Protein AF-A0A445DH99-F1 (afdb_monomer)

Structure (mmCIF, N/CA/C/O backbone):
data_AF-A0A445DH99-F1
#
_entry.id   AF-A0A445DH99-F1
#
loop_
_atom_site.group_PDB
_atom_site.id
_atom_site.type_symbol
_atom_site.label_atom_id
_atom_site.label_alt_id
_atom_site.label_comp_id
_atom_site.label_asym_id
_atom_site.label_entity_id
_atom_site.label_seq_id
_atom_site.pdbx_PDB_ins_code
_atom_site.Cartn_x
_atom_site.Cartn_y
_atom_site.Cartn_z
_atom_site.occupancy
_atom_site.B_iso_or_equiv
_atom_site.auth_seq_id
_atom_site.auth_comp_id
_atom_site.auth_asym_id
_atom_site.auth_atom_id
_atom_site.pdbx_PDB_model_num
ATOM 1 N N . MET A 1 1 ? 11.915 18.875 13.230 1.00 35.31 1 MET A N 1
ATOM 2 C CA . MET A 1 1 ? 10.444 18.832 13.067 1.00 35.31 1 MET A CA 1
ATOM 3 C C . MET A 1 1 ? 10.135 17.884 11.904 1.00 35.31 1 MET A C 1
ATOM 5 O O . MET A 1 1 ? 9.647 18.321 10.879 1.00 35.31 1 MET A O 1
ATOM 9 N N . GLU A 1 2 ? 10.480 16.596 12.048 1.00 39.44 2 GLU A N 1
ATOM 10 C CA . GLU A 1 2 ? 10.614 15.639 10.919 1.00 39.44 2 GLU A CA 1
ATOM 11 C C . GLU A 1 2 ? 10.037 14.238 11.213 1.00 39.44 2 GLU A C 1
ATOM 13 O O . GLU A 1 2 ? 10.082 13.343 10.380 1.00 39.44 2 GLU A O 1
ATOM 18 N N . ALA A 1 3 ? 9.422 14.030 12.380 1.00 41.88 3 ALA A N 1
ATOM 19 C CA . ALA A 1 3 ? 8.948 12.708 12.803 1.00 41.88 3 ALA A CA 1
ATOM 20 C C . ALA A 1 3 ? 7.568 12.300 12.235 1.00 41.88 3 ALA A C 1
ATOM 22 O O . ALA A 1 3 ? 7.044 11.257 12.611 1.00 41.88 3 ALA A O 1
ATOM 23 N N . LYS A 1 4 ? 6.941 13.112 11.366 1.00 51.03 4 LYS A N 1
ATOM 24 C CA . LYS A 1 4 ? 5.568 12.859 10.871 1.00 51.03 4 LYS A CA 1
ATOM 25 C C . LYS A 1 4 ? 5.493 12.054 9.567 1.00 51.03 4 LYS A C 1
ATOM 27 O O . LYS A 1 4 ? 4.444 11.478 9.295 1.00 51.03 4 LYS A O 1
ATOM 32 N N . MET A 1 5 ? 6.566 12.018 8.770 1.00 56.47 5 MET A N 1
ATOM 33 C CA . MET A 1 5 ? 6.574 11.322 7.470 1.00 56.47 5 MET A CA 1
ATOM 34 C C . MET A 1 5 ? 7.212 9.929 7.531 1.00 56.47 5 MET A C 1
ATOM 36 O O . MET A 1 5 ? 6.822 9.042 6.787 1.00 56.47 5 MET A O 1
ATOM 40 N N . TYR A 1 6 ? 8.138 9.694 8.458 1.00 67.50 6 TYR A N 1
ATOM 41 C CA . TYR A 1 6 ? 8.784 8.389 8.621 1.00 67.50 6 TYR A CA 1
ATOM 42 C C . TYR A 1 6 ? 7.822 7.216 8.945 1.00 67.50 6 TYR A C 1
ATOM 44 O O . TYR A 1 6 ? 8.012 6.127 8.402 1.00 67.50 6 TYR A O 1
ATOM 52 N N . PRO A 1 7 ? 6.761 7.395 9.764 1.00 79.75 7 PRO A N 1
ATOM 53 C CA . PRO A 1 7 ? 5.915 6.269 10.175 1.00 79.75 7 PRO A CA 1
ATOM 54 C C . PRO A 1 7 ? 5.065 5.664 9.041 1.00 79.75 7 PRO A C 1
ATOM 56 O O . PRO A 1 7 ? 4.858 4.449 9.020 1.00 79.75 7 PRO A O 1
ATOM 59 N N . ILE A 1 8 ? 4.641 6.469 8.058 1.00 89.44 8 ILE A N 1
ATOM 60 C CA . ILE A 1 8 ? 3.848 5.984 6.917 1.00 89.44 8 ILE A CA 1
ATOM 61 C C . ILE A 1 8 ? 4.698 5.148 5.957 1.00 89.44 8 ILE A C 1
ATOM 63 O O . ILE A 1 8 ? 4.219 4.121 5.480 1.00 89.44 8 ILE A O 1
ATOM 67 N N . LEU A 1 9 ? 5.951 5.550 5.708 1.00 91.56 9 LEU A N 1
ATOM 68 C CA . LEU A 1 9 ? 6.851 4.822 4.808 1.00 91.56 9 LEU A CA 1
ATOM 69 C C . LEU A 1 9 ? 7.141 3.426 5.363 1.00 91.56 9 LEU A C 1
ATOM 71 O O . L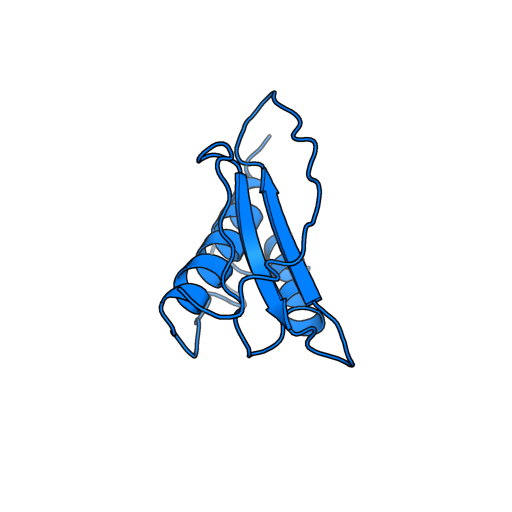EU A 1 9 ? 6.923 2.440 4.669 1.00 91.56 9 LEU A O 1
ATOM 75 N N . LEU A 1 10 ? 7.509 3.337 6.647 1.00 90.50 10 LEU A N 1
ATOM 76 C CA . LEU A 1 10 ? 7.725 2.052 7.321 1.00 90.50 10 LEU A CA 1
ATOM 77 C C . LEU A 1 10 ? 6.471 1.176 7.340 1.00 90.50 10 LEU A C 1
ATOM 79 O O . LEU A 1 10 ? 6.552 -0.040 7.199 1.00 90.50 10 LEU A O 1
ATOM 83 N N . TYR A 1 11 ? 5.301 1.783 7.533 1.00 93.75 11 TYR A N 1
ATOM 84 C CA . TYR A 1 11 ? 4.055 1.035 7.567 1.00 93.75 11 TYR A CA 1
ATOM 85 C C . TYR A 1 11 ? 3.716 0.408 6.212 1.00 93.75 11 TYR A C 1
ATOM 87 O O . TYR A 1 11 ? 3.385 -0.775 6.144 1.00 93.75 11 TYR A O 1
ATOM 95 N N . LEU A 1 12 ? 3.806 1.196 5.140 1.00 95.81 12 LEU A N 1
ATOM 96 C CA . LEU A 1 12 ? 3.555 0.726 3.781 1.00 95.81 12 LEU A CA 1
ATOM 97 C C . LEU A 1 12 ? 4.600 -0.300 3.338 1.00 95.81 12 LEU A C 1
ATOM 99 O O . LEU A 1 12 ? 4.234 -1.290 2.710 1.00 95.81 12 LEU A O 1
ATOM 103 N N . ASP A 1 13 ? 5.864 -0.105 3.716 1.00 95.00 13 ASP A N 1
ATOM 104 C CA . ASP A 1 13 ? 6.927 -1.077 3.468 1.00 95.00 13 ASP A CA 1
ATOM 105 C C . ASP A 1 13 ? 6.631 -2.415 4.155 1.00 95.00 13 ASP A C 1
ATOM 107 O O . ASP A 1 13 ? 6.684 -3.466 3.524 1.00 95.00 13 ASP A O 1
ATOM 111 N N . GLN A 1 14 ? 6.192 -2.391 5.417 1.00 94.56 14 GLN A N 1
ATOM 112 C CA . GLN A 1 14 ? 5.863 -3.620 6.132 1.00 94.56 14 GLN A CA 1
ATOM 113 C C . GLN A 1 14 ? 4.626 -4.332 5.559 1.00 94.56 14 GLN A C 1
ATOM 115 O O . GLN A 1 14 ? 4.597 -5.564 5.503 1.00 94.56 14 GLN A O 1
ATOM 120 N N . LEU A 1 15 ? 3.613 -3.585 5.106 1.00 96.00 15 LEU A N 1
ATOM 121 C CA . LEU A 1 15 ? 2.469 -4.152 4.381 1.00 96.00 15 LEU A CA 1
ATOM 122 C C . LEU A 1 15 ? 2.913 -4.812 3.068 1.00 96.00 15 LEU A C 1
ATOM 124 O O . LEU A 1 15 ? 2.544 -5.957 2.805 1.00 96.00 15 LEU A O 1
ATOM 128 N N . GLY A 1 16 ? 3.747 -4.119 2.289 1.00 95.62 16 GLY A N 1
ATOM 129 C CA . GLY A 1 16 ? 4.342 -4.624 1.054 1.00 95.62 16 GLY A CA 1
AT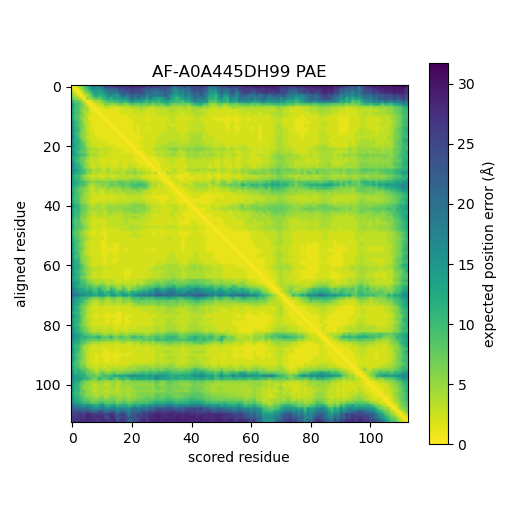OM 130 C C . GLY A 1 16 ? 5.137 -5.902 1.282 1.00 95.62 16 GLY A C 1
ATOM 131 O O . GLY A 1 16 ? 4.797 -6.952 0.739 1.00 95.62 16 GLY A O 1
ATOM 132 N N . MET A 1 17 ? 6.140 -5.849 2.153 1.00 94.69 17 MET A N 1
ATOM 133 C CA . MET A 1 17 ? 7.038 -6.965 2.428 1.00 94.69 17 MET A CA 1
ATOM 134 C C . MET A 1 17 ? 6.295 -8.187 2.966 1.00 94.69 17 MET A C 1
ATOM 136 O O . MET A 1 17 ? 6.495 -9.297 2.491 1.00 94.69 17 MET A O 1
ATOM 140 N N . THR A 1 18 ? 5.388 -8.023 3.929 1.00 95.50 18 THR A N 1
ATOM 141 C CA . THR A 1 18 ? 4.655 -9.183 4.469 1.00 95.50 18 THR A CA 1
ATOM 142 C C . THR A 1 18 ? 3.755 -9.842 3.420 1.00 95.50 18 THR A C 1
ATOM 144 O O . THR A 1 18 ? 3.606 -11.067 3.423 1.00 95.50 18 THR A O 1
ATOM 147 N N . SER A 1 19 ? 3.205 -9.064 2.482 1.00 95.19 19 SER A N 1
ATOM 148 C CA . SER A 1 19 ? 2.386 -9.602 1.395 1.00 95.19 19 SER A CA 1
ATOM 149 C C . SER A 1 19 ? 3.184 -10.482 0.423 1.00 95.19 19 SER A C 1
ATOM 151 O O . SER A 1 19 ? 2.678 -11.530 0.014 1.00 95.19 19 SER A O 1
ATOM 153 N N . THR A 1 20 ? 4.448 -10.145 0.126 1.00 93.81 20 THR A N 1
ATOM 154 C CA . THR A 1 20 ? 5.311 -10.964 -0.750 1.00 93.81 20 THR A CA 1
ATOM 155 C C . THR A 1 20 ? 5.673 -12.305 -0.110 1.00 93.81 20 THR A C 1
ATOM 157 O O . THR A 1 20 ? 5.806 -13.306 -0.811 1.00 93.81 20 THR A O 1
ATOM 160 N N . PHE A 1 21 ? 5.708 -12.368 1.224 1.00 94.00 21 PHE A N 1
ATOM 161 C CA . PHE A 1 21 ? 5.835 -13.609 1.998 1.00 94.00 21 PHE A CA 1
ATOM 162 C C . PHE A 1 21 ? 4.495 -14.309 2.275 1.00 94.00 21 PHE A C 1
ATOM 164 O O . PHE A 1 21 ? 4.399 -15.155 3.163 1.00 94.00 21 PHE A O 1
ATOM 171 N N . ASN A 1 22 ? 3.447 -13.989 1.510 1.00 92.12 22 ASN A N 1
ATOM 172 C CA . ASN A 1 22 ? 2.145 -14.655 1.555 1.00 92.12 22 ASN A CA 1
ATOM 173 C C . ASN A 1 22 ? 1.385 -14.503 2.894 1.00 92.12 22 ASN A C 1
ATOM 175 O O . ASN A 1 22 ? 0.462 -15.277 3.176 1.00 92.12 22 ASN A O 1
ATOM 179 N N . HIS A 1 23 ? 1.712 -13.492 3.709 1.00 94.31 23 HIS A N 1
ATOM 180 C CA . HIS A 1 23 ? 0.897 -13.147 4.874 1.00 94.31 23 HIS A CA 1
ATOM 181 C C . HIS A 1 23 ? -0.465 -12.616 4.413 1.00 94.31 23 HIS A C 1
ATOM 183 O O . HIS A 1 23 ? -0.556 -11.745 3.551 1.00 94.31 23 HIS A O 1
ATOM 189 N N . LYS A 1 24 ? -1.547 -13.140 4.997 1.00 91.88 24 LYS A N 1
ATOM 190 C CA . LYS A 1 24 ? -2.923 -12.810 4.580 1.00 91.88 24 LYS A CA 1
ATOM 191 C C . LYS A 1 24 ? -3.537 -11.636 5.332 1.00 91.88 24 LYS A C 1
ATOM 193 O O . LYS A 1 24 ? -4.467 -11.011 4.833 1.00 91.88 24 LYS A O 1
ATOM 198 N N . VAL A 1 25 ? -3.048 -11.366 6.539 1.00 92.75 25 VAL A N 1
ATOM 199 C CA . VAL A 1 25 ? -3.579 -10.335 7.433 1.00 92.75 25 VAL A CA 1
ATOM 200 C C . VAL A 1 25 ? -2.415 -9.620 8.104 1.00 92.75 25 VAL A C 1
ATOM 202 O O . VAL A 1 25 ? -1.465 -10.261 8.553 1.00 92.75 25 VAL A O 1
ATOM 205 N N . TYR A 1 26 ? -2.525 -8.298 8.207 1.00 93.50 26 TYR A N 1
ATOM 206 C CA . TYR A 1 26 ? -1.620 -7.450 8.970 1.00 93.50 26 TYR A CA 1
ATOM 207 C C . TYR A 1 26 ? -2.433 -6.640 9.984 1.00 93.50 26 TYR A C 1
ATOM 209 O O . TYR A 1 26 ? -3.352 -5.908 9.615 1.00 93.50 26 TYR A O 1
ATOM 217 N N . CYS A 1 27 ? -2.096 -6.762 11.267 1.00 93.19 27 CYS A N 1
ATOM 218 C CA . CYS A 1 27 ? -2.782 -6.057 12.347 1.00 93.19 27 CYS A CA 1
ATOM 219 C C . CYS A 1 27 ? -1.945 -4.861 12.808 1.00 93.19 27 CYS A C 1
ATOM 221 O O . CYS A 1 27 ? -0.975 -5.023 13.548 1.00 93.19 27 CYS A O 1
ATOM 223 N N . ARG A 1 28 ? -2.334 -3.646 12.406 1.00 91.25 28 ARG A N 1
ATOM 224 C CA . ARG A 1 28 ? -1.680 -2.414 12.865 1.00 91.25 28 ARG A CA 1
ATOM 225 C C . ARG A 1 28 ? -2.177 -2.029 14.258 1.00 91.25 28 ARG A C 1
ATOM 227 O O . ARG A 1 28 ? -3.311 -1.576 14.414 1.00 91.25 28 ARG A O 1
ATOM 234 N N . GLN A 1 29 ? -1.309 -2.137 15.261 1.00 90.69 29 GLN A N 1
ATOM 235 C CA . GLN A 1 29 ? -1.548 -1.509 16.558 1.00 90.69 29 GLN A CA 1
ATOM 236 C C . GLN A 1 29 ? -1.143 -0.019 16.487 1.00 90.69 29 GLN A C 1
ATOM 238 O O . GLN A 1 29 ? -0.095 0.297 15.927 1.00 90.69 29 GLN A O 1
ATOM 243 N N . ALA A 1 30 ? -1.916 0.951 16.978 1.00 91.88 30 ALA A N 1
ATOM 244 C CA . ALA A 1 30 ? -3.340 0.891 17.319 1.00 91.88 30 ALA A CA 1
ATOM 245 C C . ALA A 1 30 ? -4.165 1.770 16.365 1.00 91.88 30 ALA A C 1
ATOM 247 O O . ALA A 1 30 ? -3.657 2.723 15.775 1.00 91.88 30 ALA A O 1
ATOM 248 N N . LEU A 1 31 ? -5.463 1.485 16.242 1.00 93.44 31 LEU A N 1
ATOM 249 C CA . LEU A 1 31 ? -6.381 2.398 15.558 1.00 93.44 31 LEU A CA 1
ATOM 250 C C . LEU A 1 31 ? -6.474 3.736 16.313 1.00 93.44 31 LEU A C 1
ATOM 252 O O . LEU A 1 31 ? -6.332 4.793 15.708 1.00 93.44 31 LEU A O 1
ATOM 256 N N . ILE A 1 32 ? -6.659 3.674 17.633 1.00 94.50 32 ILE A N 1
ATOM 257 C CA . ILE A 1 32 ? -6.733 4.804 18.569 1.00 94.50 32 ILE A CA 1
ATOM 258 C C . ILE A 1 32 ? -5.946 4.421 19.829 1.00 94.50 32 ILE A C 1
ATOM 260 O O . ILE A 1 32 ? -6.013 3.272 20.264 1.00 94.50 32 ILE A O 1
ATOM 264 N N . GLY A 1 33 ? -5.252 5.387 20.435 1.00 89.88 33 GLY A N 1
ATOM 265 C CA . GLY A 1 33 ? -4.523 5.200 21.690 1.00 89.88 33 GLY A CA 1
ATOM 266 C C . GLY A 1 33 ? -3.018 4.993 21.495 1.00 89.88 33 GLY A C 1
ATOM 267 O O . GLY A 1 33 ? -2.573 4.206 20.664 1.00 89.88 33 GLY A O 1
ATOM 268 N N . GLY A 1 34 ? -2.219 5.704 22.292 1.00 86.56 34 GLY A N 1
ATOM 269 C CA . GLY A 1 34 ? -0.764 5.764 22.132 1.00 86.56 34 GLY A CA 1
ATOM 270 C C . GLY A 1 34 ? -0.307 6.788 21.084 1.00 86.56 34 GLY A C 1
A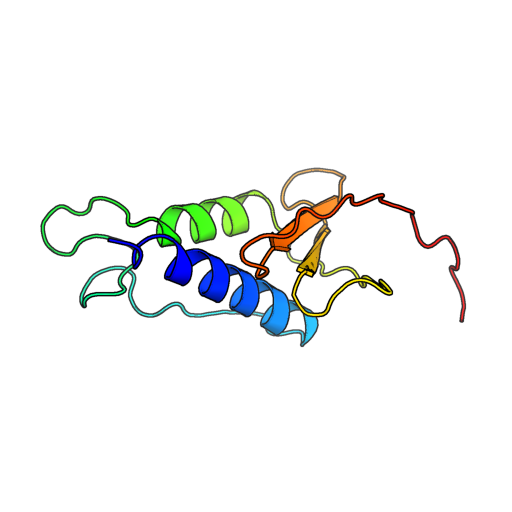TOM 271 O O . GLY A 1 34 ? -1.109 7.401 20.385 1.00 86.56 34 GLY A O 1
ATOM 272 N N . ASN A 1 35 ? 1.010 6.989 20.987 1.00 83.88 35 ASN A N 1
ATOM 273 C CA . ASN A 1 35 ? 1.605 8.069 20.183 1.00 83.88 35 ASN A CA 1
ATOM 274 C C . ASN A 1 35 ? 1.773 7.730 18.688 1.00 83.88 35 ASN A C 1
ATOM 276 O O . ASN A 1 35 ? 2.131 8.604 17.906 1.00 83.88 35 ASN A O 1
ATOM 280 N N . TYR A 1 36 ? 1.528 6.477 18.298 1.00 85.44 36 TYR A N 1
ATOM 281 C CA . TYR A 1 36 ? 1.686 5.953 16.931 1.00 85.44 36 TYR A CA 1
ATOM 282 C C . TYR A 1 36 ? 0.368 5.413 16.348 1.00 85.44 36 TYR A C 1
ATOM 284 O O . TYR A 1 36 ? 0.371 4.645 15.379 1.00 85.44 36 TYR A O 1
ATOM 292 N N . ALA A 1 37 ? -0.756 5.775 16.973 1.00 91.75 37 ALA A N 1
ATOM 293 C CA . ALA A 1 37 ? -2.078 5.370 16.525 1.00 91.75 37 ALA A CA 1
ATOM 294 C C . ALA A 1 37 ? -2.432 5.986 15.169 1.00 91.75 37 ALA A C 1
ATOM 296 O O . ALA A 1 37 ? -1.942 7.058 14.814 1.00 91.75 37 ALA A O 1
ATOM 297 N N . LEU A 1 38 ? -3.326 5.338 14.424 1.00 94.06 38 LEU A N 1
ATOM 298 C CA . LEU A 1 38 ? -3.816 5.880 13.155 1.00 94.06 38 LEU A CA 1
ATOM 299 C C . LEU A 1 38 ? -4.671 7.138 13.354 1.00 94.06 38 LEU A C 1
ATOM 301 O O . LEU A 1 38 ? -4.661 8.021 12.502 1.00 94.06 38 LEU A O 1
ATOM 305 N N . LEU A 1 39 ? -5.383 7.241 14.474 1.00 94.81 39 LEU A N 1
ATOM 306 C CA . LEU A 1 39 ? -6.198 8.395 14.835 1.00 94.81 39 LEU A CA 1
ATOM 307 C C . LEU A 1 39 ? -5.666 9.041 16.114 1.00 94.81 39 LEU A C 1
ATOM 309 O O . LEU A 1 39 ? -5.260 8.357 17.057 1.00 94.81 39 LEU A O 1
ATOM 313 N N . ASN A 1 40 ? -5.713 10.370 16.169 1.00 93.31 40 ASN A N 1
ATOM 314 C CA . ASN A 1 40 ? -5.441 11.098 17.398 1.00 93.31 40 ASN A CA 1
ATOM 315 C C . ASN A 1 40 ? -6.463 10.720 18.484 1.00 93.31 40 ASN A C 1
ATOM 317 O O . ASN A 1 40 ? -7.668 10.778 18.251 1.00 93.31 40 ASN A O 1
ATOM 321 N N . THR A 1 41 ? -5.983 10.380 19.680 1.00 91.81 41 THR A N 1
ATOM 322 C CA . THR A 1 41 ? -6.819 9.863 20.775 1.00 91.81 41 THR A CA 1
ATOM 323 C C . THR A 1 41 ? -7.908 10.826 21.242 1.00 91.81 41 THR A C 1
ATOM 325 O O . THR A 1 41 ? -8.975 10.375 21.643 1.00 91.81 41 THR A O 1
ATOM 328 N N . THR A 1 42 ? -7.656 12.136 21.199 1.00 93.31 42 THR A N 1
ATOM 329 C CA . THR A 1 42 ? -8.591 13.137 21.734 1.00 93.31 42 THR A CA 1
ATOM 330 C C . THR A 1 42 ? -9.441 13.759 20.635 1.00 93.31 42 THR A C 1
ATOM 332 O O . THR A 1 42 ? -10.634 13.968 20.826 1.00 93.31 42 THR A O 1
ATOM 335 N N . SER A 1 43 ? -8.837 14.079 19.487 1.00 94.19 43 SER A N 1
ATOM 336 C CA . SER A 1 43 ? -9.534 14.781 18.403 1.00 94.19 43 SER A CA 1
ATOM 337 C C . SER A 1 43 ? -10.125 13.860 17.338 1.00 94.19 43 SER A C 1
ATOM 339 O O . SER A 1 43 ? -10.880 14.338 16.498 1.00 94.19 43 SER A O 1
ATOM 341 N N . PHE A 1 44 ? -9.761 12.571 17.326 1.00 94.00 44 PHE A N 1
ATOM 342 C CA . PHE A 1 44 ? -10.089 11.602 16.268 1.00 94.00 44 PHE A CA 1
ATOM 343 C C . PHE A 1 44 ? -9.631 12.007 14.861 1.00 94.00 44 PHE A C 1
ATOM 345 O O . PHE A 1 44 ? -10.011 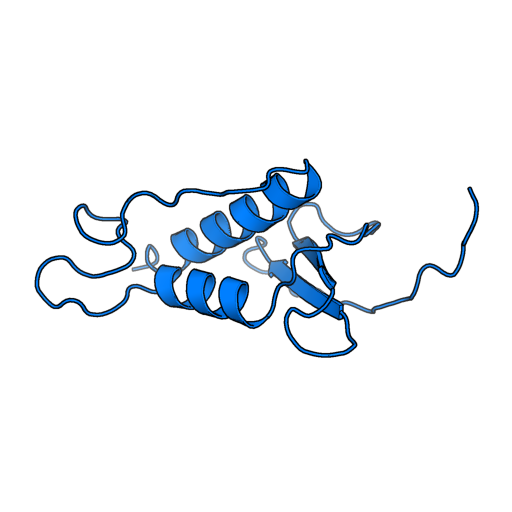11.383 13.870 1.00 94.00 44 PHE A O 1
ATOM 352 N N . ILE A 1 45 ? -8.776 13.026 14.758 1.00 94.75 45 ILE A N 1
ATOM 353 C CA . ILE A 1 45 ? -8.201 13.449 13.486 1.00 94.75 45 ILE A CA 1
ATOM 354 C C . ILE A 1 45 ? -7.208 12.371 13.022 1.00 94.75 45 ILE A C 1
ATOM 356 O O . ILE A 1 45 ? -6.352 11.964 13.818 1.00 94.75 45 ILE A O 1
ATOM 360 N N . PRO A 1 46 ? -7.286 11.911 11.760 1.00 93.94 46 PRO A N 1
ATOM 361 C CA . PRO A 1 46 ? -6.350 10.930 11.234 1.00 93.94 46 PRO A CA 1
ATOM 362 C C . PRO A 1 46 ? -4.912 11.443 11.182 1.00 93.94 46 PRO A C 1
ATOM 364 O O . PRO A 1 46 ? -4.642 12.537 10.681 1.00 93.94 46 PRO A O 1
ATOM 367 N N . ASN A 1 47 ? -3.983 10.615 11.652 1.00 91.75 47 ASN A N 1
ATOM 368 C CA . ASN A 1 47 ? -2.556 10.792 11.424 1.00 91.75 47 ASN A CA 1
ATOM 369 C C . ASN A 1 47 ? -2.193 10.406 9.982 1.00 91.75 47 ASN A C 1
ATOM 371 O O . ASN A 1 47 ? -2.967 9.767 9.270 1.00 91.75 47 ASN A O 1
ATOM 375 N N . THR A 1 48 ? -0.993 10.780 9.547 1.00 90.56 48 THR A N 1
ATOM 376 C CA . THR A 1 48 ? -0.480 10.510 8.193 1.00 90.56 48 THR A CA 1
ATOM 377 C C . THR A 1 48 ? -0.577 9.028 7.807 1.00 90.56 48 THR A C 1
ATOM 379 O O . THR A 1 48 ? -1.074 8.713 6.728 1.00 90.56 48 THR A O 1
ATOM 382 N N . ASP A 1 49 ? -0.230 8.117 8.717 1.00 91.56 49 ASP A N 1
ATOM 383 C CA . ASP A 1 49 ? -0.283 6.659 8.518 1.00 91.56 49 ASP A CA 1
ATOM 384 C C . ASP A 1 49 ? -1.673 6.134 8.146 1.00 91.56 49 ASP A C 1
ATOM 386 O O . ASP A 1 49 ? -1.788 5.151 7.411 1.00 91.56 49 ASP A O 1
ATOM 390 N N . TYR A 1 50 ? -2.738 6.787 8.626 1.00 94.69 50 TYR A N 1
ATOM 391 C CA . TYR A 1 50 ? -4.108 6.411 8.284 1.00 94.69 50 TYR A CA 1
ATOM 392 C C . TYR A 1 50 ? -4.356 6.547 6.784 1.00 94.69 50 TYR A C 1
ATOM 394 O O . TYR A 1 50 ? -4.974 5.672 6.183 1.00 94.69 50 TYR A O 1
ATOM 402 N N . TYR A 1 51 ? -3.846 7.611 6.161 1.00 94.12 51 TYR A N 1
ATOM 403 C CA . TYR A 1 51 ? -4.003 7.820 4.724 1.00 94.12 51 TYR A CA 1
ATOM 404 C C . TYR A 1 51 ? -3.218 6.786 3.915 1.00 94.12 51 TYR A C 1
ATOM 406 O O . TYR A 1 51 ? -3.725 6.314 2.900 1.00 94.12 51 TYR A O 1
ATOM 414 N N . GLY A 1 52 ? -2.045 6.360 4.400 1.00 94.50 52 GLY A N 1
ATOM 415 C CA . GLY A 1 52 ? -1.325 5.214 3.836 1.00 94.50 52 GLY A CA 1
ATOM 416 C C . GLY A 1 52 ? -2.165 3.936 3.888 1.00 94.50 52 GLY A C 1
ATOM 417 O O . GLY A 1 52 ? -2.364 3.286 2.864 1.00 94.50 52 GLY A O 1
ATOM 418 N N . ALA A 1 53 ? -2.754 3.636 5.052 1.00 95.12 53 ALA A N 1
ATOM 419 C CA . ALA A 1 53 ? -3.670 2.505 5.221 1.00 95.12 53 ALA A CA 1
ATOM 420 C C . ALA A 1 53 ? -4.873 2.584 4.269 1.00 95.12 53 ALA A C 1
ATOM 422 O O . ALA A 1 53 ? -5.279 1.584 3.681 1.00 95.12 53 ALA A O 1
ATOM 423 N N . LEU A 1 54 ? -5.455 3.777 4.131 1.00 96.44 54 LEU A N 1
ATOM 424 C CA . LEU A 1 54 ? -6.634 4.021 3.311 1.00 96.44 54 LEU A CA 1
ATOM 425 C C . LEU A 1 54 ? -6.332 3.826 1.824 1.00 96.44 54 LEU A C 1
ATOM 427 O O . LEU A 1 54 ? -7.116 3.182 1.130 1.00 96.44 54 LEU A O 1
ATOM 431 N N . LEU A 1 55 ? -5.212 4.366 1.338 1.00 96.69 55 LEU A N 1
ATOM 432 C CA . LEU A 1 55 ? -4.777 4.196 -0.047 1.00 96.69 55 LEU A CA 1
ATOM 433 C C . LEU A 1 55 ? -4.448 2.736 -0.341 1.00 96.69 55 LEU A C 1
ATOM 435 O O . LEU A 1 55 ? -4.961 2.200 -1.320 1.00 96.69 55 LEU A O 1
ATOM 439 N N . TRP A 1 56 ? -3.695 2.072 0.541 1.00 97.12 56 TRP A N 1
ATOM 440 C CA . TRP A 1 56 ? -3.441 0.636 0.436 1.00 97.12 56 TRP A CA 1
ATOM 441 C C . TRP A 1 56 ? -4.756 -0.138 0.337 1.00 97.12 56 TRP A C 1
ATOM 443 O O . TRP A 1 56 ? -4.973 -0.885 -0.611 1.00 97.12 56 TRP A O 1
ATOM 453 N N . HIS A 1 57 ? -5.679 0.108 1.270 1.00 96.75 57 HIS A N 1
ATOM 454 C CA . HIS A 1 57 ? -6.972 -0.560 1.293 1.00 96.75 57 HIS A CA 1
ATOM 455 C C . HIS A 1 57 ? -7.800 -0.305 0.033 1.00 96.75 57 HIS A C 1
ATOM 457 O O . HIS A 1 57 ? -8.587 -1.171 -0.327 1.00 96.75 57 HIS A O 1
ATOM 463 N N . ARG A 1 58 ? -7.703 0.864 -0.605 1.00 97.25 58 ARG A N 1
ATOM 464 C CA . ARG A 1 58 ? -8.509 1.208 -1.787 1.00 97.25 58 ARG A CA 1
ATOM 465 C C . ARG A 1 58 ? -7.895 0.740 -3.102 1.00 97.25 58 ARG A C 1
ATOM 467 O O . ARG A 1 58 ? -8.652 0.468 -4.023 1.00 97.25 58 ARG A O 1
ATOM 474 N N . LEU A 1 59 ? -6.568 0.679 -3.193 1.00 97.62 59 LEU A N 1
ATOM 475 C CA . LEU A 1 59 ? -5.862 0.481 -4.460 1.00 97.62 59 LEU A CA 1
ATOM 476 C C . LEU A 1 59 ? -5.238 -0.914 -4.579 1.00 97.62 59 LEU A C 1
ATOM 478 O O . LEU A 1 59 ? -5.340 -1.539 -5.629 1.00 97.62 59 LEU A O 1
ATOM 482 N N . MET A 1 60 ? -4.630 -1.429 -3.508 1.00 97.69 60 MET A N 1
ATOM 483 C CA . MET A 1 60 ? -3.891 -2.693 -3.548 1.00 97.69 60 MET A CA 1
ATOM 484 C C . MET A 1 60 ? -4.846 -3.882 -3.400 1.00 97.69 60 MET A C 1
ATOM 486 O O . MET A 1 60 ? -5.545 -4.017 -2.392 1.00 97.69 60 MET A O 1
ATOM 490 N N . GLY A 1 61 ? -4.885 -4.750 -4.411 1.00 96.56 61 GLY A N 1
ATOM 491 C CA . GLY A 1 61 ? -5.652 -5.992 -4.388 1.00 96.56 61 GLY A CA 1
ATOM 492 C C . GLY A 1 61 ? -4.963 -7.110 -3.602 1.00 96.56 61 GLY A C 1
ATOM 493 O O . GLY A 1 61 ? -3.860 -6.967 -3.078 1.00 96.56 61 GLY A O 1
ATOM 494 N N . THR A 1 62 ? -5.617 -8.266 -3.522 1.00 95.31 62 THR A N 1
ATOM 495 C CA . THR A 1 62 ? -5.116 -9.432 -2.769 1.00 95.31 62 THR A CA 1
ATOM 496 C C . THR A 1 62 ? -4.078 -10.258 -3.522 1.00 95.31 62 THR A C 1
ATOM 498 O O . THR A 1 62 ? -3.378 -11.064 -2.911 1.00 95.31 62 THR A O 1
ATOM 501 N N . ASN A 1 63 ? -4.000 -10.094 -4.842 1.00 95.44 63 ASN A N 1
ATOM 502 C CA . ASN A 1 63 ? -3.106 -10.867 -5.693 1.00 95.44 63 ASN A CA 1
ATOM 503 C C . ASN A 1 63 ? -1.786 -10.114 -5.815 1.00 95.44 63 ASN A C 1
ATOM 505 O O . ASN A 1 63 ? -1.729 -9.066 -6.457 1.00 95.44 63 ASN A O 1
ATOM 509 N N . VAL A 1 64 ? -0.752 -10.653 -5.179 1.00 95.75 64 VAL A N 1
ATOM 510 C CA . VAL A 1 64 ? 0.602 -10.094 -5.192 1.00 95.75 64 VAL A CA 1
ATOM 511 C C . VAL A 1 64 ? 1.301 -10.516 -6.479 1.00 95.75 64 VAL A C 1
ATOM 513 O O . VAL A 1 64 ? 1.206 -11.675 -6.886 1.00 95.75 64 VAL A O 1
ATOM 516 N N . LEU A 1 65 ? 1.988 -9.576 -7.118 1.00 93.88 65 LEU A N 1
ATOM 517 C CA . LEU A 1 65 ? 2.758 -9.796 -8.336 1.00 93.88 65 LEU A CA 1
ATOM 518 C C . LEU A 1 65 ? 4.250 -9.787 -8.002 1.00 93.88 65 LEU A C 1
ATOM 520 O O . LEU A 1 65 ? 4.701 -9.036 -7.137 1.00 93.88 65 LEU A O 1
ATOM 524 N N . SER A 1 66 ? 5.014 -10.628 -8.696 1.00 91.00 66 SER A N 1
ATOM 525 C CA . SER A 1 66 ? 6.471 -10.608 -8.585 1.00 91.00 66 SER A CA 1
ATOM 526 C C . SER A 1 66 ? 7.034 -9.398 -9.330 1.00 91.00 66 SER A C 1
ATOM 528 O O . SER A 1 66 ? 6.557 -9.055 -10.412 1.00 91.00 66 SER A O 1
ATOM 530 N N . ILE A 1 67 ? 8.040 -8.756 -8.742 1.00 89.12 67 ILE A N 1
ATOM 531 C CA . ILE A 1 67 ? 8.826 -7.695 -9.369 1.00 89.12 67 ILE A CA 1
ATOM 532 C C . ILE A 1 67 ? 10.291 -8.098 -9.251 1.00 89.12 67 ILE A C 1
ATOM 534 O O . ILE A 1 67 ? 10.752 -8.452 -8.167 1.00 89.12 67 ILE A O 1
ATOM 538 N N . SER A 1 68 ? 11.025 -7.967 -10.347 1.00 84.31 68 SER A N 1
ATOM 539 C CA . SER A 1 68 ? 12.483 -7.986 -10.364 1.00 84.31 68 SER A CA 1
ATOM 540 C C . SER A 1 68 ? 12.994 -6.628 -10.827 1.00 84.31 68 SER A C 1
ATOM 542 O O . SER A 1 68 ? 12.507 -6.085 -11.819 1.00 84.31 68 SER A O 1
ATOM 544 N N . HIS A 1 69 ? 13.983 -6.083 -10.130 1.00 80.12 69 HIS A N 1
ATOM 545 C CA . HIS A 1 69 ? 14.688 -4.884 -10.555 1.00 80.12 69 HIS A CA 1
ATOM 546 C C . HIS A 1 69 ? 16.146 -4.954 -10.096 1.00 80.12 69 HIS A C 1
ATOM 548 O O . HIS A 1 69 ? 16.421 -5.453 -9.009 1.00 80.12 69 HIS A O 1
ATOM 554 N N . ASP A 1 70 ? 17.056 -4.367 -10.872 1.00 71.69 70 ASP A N 1
ATOM 555 C CA . ASP A 1 70 ? 18.460 -4.152 -10.474 1.00 71.69 70 ASP A CA 1
ATOM 556 C C . ASP A 1 70 ? 18.658 -2.775 -9.803 1.00 71.69 70 ASP A C 1
ATOM 558 O O . ASP A 1 70 ? 19.730 -2.174 -9.829 1.00 71.69 70 ASP A O 1
ATOM 562 N N . SER A 1 71 ? 17.572 -2.226 -9.256 1.00 70.62 71 SER A N 1
ATOM 563 C CA . SER A 1 71 ? 17.513 -0.909 -8.625 1.00 70.62 71 SER A CA 1
ATOM 564 C C . SER A 1 71 ? 18.154 -0.870 -7.229 1.00 70.62 71 SER A C 1
ATOM 566 O O . SER A 1 71 ? 18.525 -1.889 -6.648 1.00 70.62 71 SER A O 1
ATOM 568 N N . SER A 1 72 ? 18.308 0.345 -6.699 1.00 82.94 72 SER A N 1
ATOM 569 C CA . SER A 1 72 ? 18.872 0.590 -5.372 1.00 82.94 72 SER A CA 1
ATOM 570 C C . SER A 1 72 ? 18.074 -0.128 -4.274 1.00 82.94 72 SER A C 1
ATOM 572 O O . SER A 1 72 ? 16.844 -0.064 -4.295 1.00 82.94 72 SER A O 1
ATOM 574 N N . PRO A 1 73 ? 18.729 -0.699 -3.242 1.00 84.31 73 PRO A N 1
ATOM 575 C CA . PRO A 1 73 ? 18.031 -1.269 -2.086 1.00 84.31 73 PRO A CA 1
ATOM 576 C C . PRO A 1 73 ? 17.204 -0.232 -1.304 1.00 84.31 73 PRO A C 1
ATOM 578 O O . PRO A 1 73 ? 16.392 -0.604 -0.465 1.00 84.31 73 PRO A O 1
ATOM 581 N N . TYR A 1 74 ? 17.402 1.064 -1.570 1.00 88.81 74 TYR A N 1
ATOM 582 C CA . TYR A 1 74 ? 16.629 2.162 -0.988 1.00 88.81 74 TYR A CA 1
ATOM 583 C C . TYR A 1 74 ? 15.346 2.496 -1.768 1.00 88.81 74 TYR A C 1
ATOM 585 O O . TYR A 1 74 ? 14.612 3.392 -1.357 1.00 88.81 74 TYR A O 1
ATOM 593 N N . LEU A 1 75 ? 15.051 1.806 -2.875 1.00 91.94 75 LEU A N 1
ATOM 594 C CA . LEU A 1 75 ? 13.783 1.918 -3.595 1.00 91.94 75 LEU A CA 1
ATOM 595 C C . LEU A 1 75 ? 12.957 0.643 -3.382 1.00 91.94 75 LEU A C 1
ATOM 597 O O . LEU A 1 75 ? 13.071 -0.321 -4.136 1.00 91.94 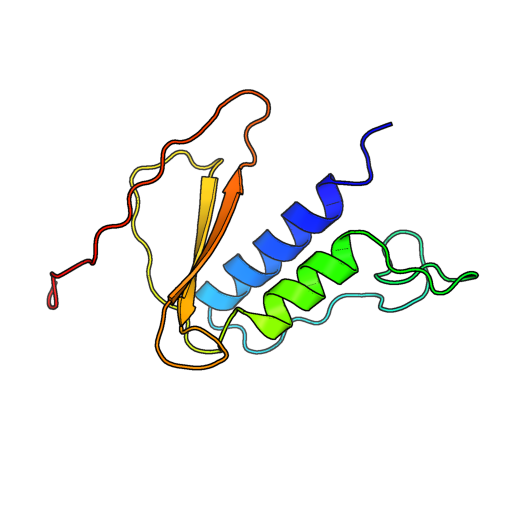75 LEU A O 1
ATOM 601 N N . CYS A 1 76 ? 12.099 0.628 -2.361 1.00 93.38 76 CYS A N 1
ATOM 602 C CA . CYS A 1 76 ? 11.220 -0.519 -2.132 1.00 93.38 76 CYS A CA 1
ATOM 603 C C . CYS A 1 76 ? 10.068 -0.499 -3.142 1.00 93.38 76 CYS A C 1
ATOM 605 O O . CYS A 1 76 ? 9.359 0.505 -3.269 1.00 93.38 76 C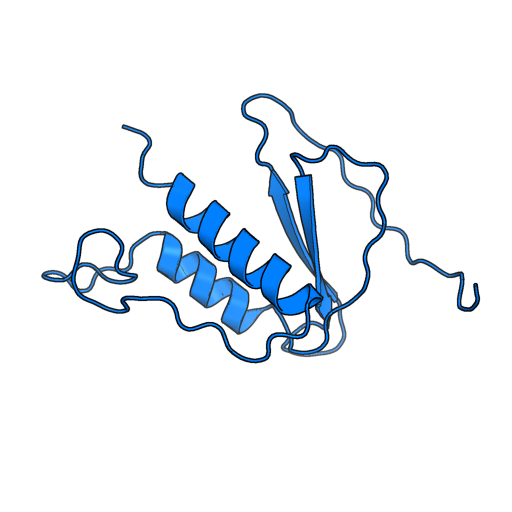YS A O 1
ATOM 607 N N . THR A 1 77 ? 9.854 -1.614 -3.844 1.00 94.50 77 THR A N 1
ATOM 608 C CA . THR A 1 77 ? 8.820 -1.727 -4.881 1.00 94.50 77 THR A CA 1
ATOM 609 C C . THR A 1 77 ? 7.896 -2.908 -4.622 1.00 94.50 77 THR A C 1
ATOM 611 O O . THR A 1 77 ? 8.365 -4.039 -4.500 1.00 94.50 77 THR A O 1
ATOM 614 N N . TYR A 1 78 ? 6.587 -2.666 -4.621 1.00 95.81 78 TYR A N 1
ATOM 615 C CA . TYR A 1 78 ? 5.571 -3.700 -4.419 1.00 95.81 78 TYR A CA 1
ATOM 616 C C . TYR A 1 78 ? 4.474 -3.574 -5.477 1.00 95.81 78 TYR A C 1
ATOM 618 O O . TYR A 1 78 ? 3.967 -2.475 -5.699 1.00 95.81 78 TYR A O 1
ATOM 626 N N . ALA A 1 79 ? 4.088 -4.682 -6.116 1.00 95.94 79 ALA A N 1
ATOM 627 C CA . ALA A 1 79 ? 3.036 -4.707 -7.131 1.00 95.94 79 ALA A CA 1
ATOM 628 C C . ALA A 1 79 ? 1.950 -5.704 -6.764 1.00 95.94 79 ALA A C 1
ATOM 630 O O . ALA A 1 79 ? 2.214 -6.833 -6.353 1.00 95.94 79 ALA A O 1
ATOM 631 N N . HIS A 1 80 ? 0.711 -5.269 -6.929 1.00 96.88 80 HIS A N 1
ATOM 632 C CA . HIS A 1 80 ? -0.474 -6.089 -6.751 1.00 96.88 80 HIS A CA 1
ATOM 633 C C . HIS A 1 80 ? -1.380 -5.900 -7.966 1.00 96.88 80 HIS A C 1
ATOM 635 O O . HIS A 1 80 ? -1.330 -4.863 -8.636 1.00 96.88 80 HIS A O 1
ATOM 641 N N . CYS A 1 81 ? -2.269 -6.856 -8.230 1.00 96.31 81 CYS A N 1
ATOM 642 C CA . CYS A 1 81 ? -3.439 -6.539 -9.045 1.00 96.31 81 CYS A CA 1
ATOM 643 C C . CYS A 1 81 ? -4.202 -5.377 -8.393 1.00 96.31 81 CYS A C 1
ATOM 645 O O . CYS A 1 81 ? -4.266 -5.282 -7.164 1.00 96.31 81 CYS A O 1
ATOM 647 N N . SER A 1 82 ? -4.787 -4.504 -9.211 1.00 97.25 82 SER A N 1
ATOM 648 C CA . SER A 1 82 ? -5.686 -3.456 -8.724 1.00 97.25 82 SER A CA 1
ATOM 649 C C . SER A 1 82 ? -6.814 -4.081 -7.908 1.00 97.25 82 SER A C 1
ATOM 651 O O . SER A 1 82 ? -7.346 -5.130 -8.278 1.00 97.25 82 SER A O 1
ATOM 653 N N . LYS A 1 83 ? -7.183 -3.446 -6.792 1.00 96.44 83 LYS A N 1
ATOM 654 C CA . LYS A 1 83 ? -8.317 -3.901 -5.983 1.00 96.44 83 LYS A CA 1
ATOM 655 C C . LYS A 1 83 ? -9.628 -3.832 -6.761 1.00 96.44 83 LYS A C 1
ATOM 657 O O . LYS A 1 83 ? -10.444 -4.743 -6.669 1.00 96.44 83 LYS A O 1
ATOM 662 N N . GLU A 1 84 ? -9.807 -2.752 -7.512 1.00 93.56 84 GLU A N 1
ATOM 663 C CA . GLU A 1 84 ? -10.989 -2.508 -8.329 1.00 93.56 84 GLU A CA 1
ATOM 664 C C . GLU A 1 84 ? -10.594 -2.527 -9.809 1.00 93.56 84 GLU A C 1
ATOM 666 O O . GLU A 1 84 ? -9.669 -1.825 -10.233 1.00 93.56 84 GLU A O 1
ATOM 671 N N . GLY A 1 85 ? -11.313 -3.320 -10.603 1.00 91.56 85 GLY A N 1
ATOM 672 C CA . GLY A 1 85 ? -11.135 -3.402 -12.051 1.00 91.56 85 GLY A CA 1
ATOM 673 C C . GLY A 1 85 ? -9.886 -4.158 -12.524 1.00 91.56 85 GLY A C 1
ATOM 674 O O . GLY A 1 85 ? -9.173 -4.811 -11.768 1.00 91.56 85 GLY A O 1
ATOM 675 N N . SER A 1 86 ? -9.653 -4.084 -13.834 1.00 92.44 86 SER A N 1
ATOM 676 C CA . SER A 1 86 ? -8.485 -4.664 -14.499 1.00 92.44 86 SER A CA 1
ATOM 677 C C . SER A 1 86 ? -7.312 -3.691 -14.421 1.00 92.44 86 SER A C 1
ATOM 679 O O . SER A 1 86 ? -7.386 -2.601 -14.987 1.00 92.44 86 SER A O 1
ATOM 681 N N . GLY A 1 87 ? -6.216 -4.087 -13.777 1.00 94.00 87 GLY A N 1
ATOM 682 C CA . GLY A 1 87 ? -4.991 -3.293 -13.752 1.00 94.00 87 GLY A CA 1
ATOM 683 C C . GLY A 1 87 ? -3.977 -3.778 -12.725 1.00 94.00 87 GLY A C 1
ATOM 684 O O . GLY A 1 87 ? -4.221 -4.733 -11.987 1.00 94.00 87 GLY A O 1
ATOM 685 N N . ILE A 1 88 ? -2.848 -3.078 -12.671 1.00 95.00 88 ILE A N 1
ATOM 686 C CA . ILE A 1 88 ? -1.775 -3.283 -11.697 1.00 95.00 88 ILE A CA 1
ATOM 687 C C . ILE A 1 88 ? -1.668 -2.013 -10.858 1.00 95.00 88 ILE A C 1
ATOM 689 O O . ILE A 1 88 ? -1.706 -0.907 -11.393 1.00 95.00 88 ILE A O 1
ATOM 693 N N . THR A 1 89 ? -1.542 -2.167 -9.545 1.00 96.94 89 THR A N 1
ATOM 694 C CA . THR A 1 89 ? -1.180 -1.079 -8.636 1.00 96.94 89 THR A CA 1
ATOM 695 C C . THR A 1 89 ? 0.244 -1.295 -8.160 1.00 96.94 89 THR A C 1
ATOM 697 O O . THR A 1 89 ? 0.601 -2.390 -7.726 1.00 96.94 89 THR A O 1
ATOM 700 N N . LEU A 1 90 ? 1.044 -0.237 -8.252 1.00 95.62 90 LEU A N 1
ATOM 701 C CA . LEU A 1 90 ? 2.438 -0.222 -7.845 1.00 95.62 90 LEU A CA 1
ATOM 702 C C . LEU A 1 90 ? 2.618 0.744 -6.675 1.00 95.62 90 LEU A C 1
ATOM 704 O O . LEU A 1 90 ? 2.187 1.895 -6.734 1.00 95.62 90 LEU A O 1
ATOM 708 N N . LEU A 1 91 ? 3.289 0.273 -5.633 1.00 96.19 91 LEU A N 1
ATOM 709 C CA . LEU A 1 91 ? 3.789 1.080 -4.533 1.00 96.19 91 LEU A CA 1
ATOM 710 C C . LEU A 1 91 ? 5.305 1.207 -4.688 1.00 96.19 91 LEU A C 1
ATOM 712 O O . LEU A 1 91 ? 6.015 0.203 -4.674 1.00 96.19 91 LEU A O 1
ATOM 716 N N . LEU A 1 92 ? 5.778 2.444 -4.822 1.00 94.81 92 LEU A N 1
ATOM 717 C CA . LEU A 1 92 ? 7.194 2.797 -4.861 1.00 94.81 92 LEU A CA 1
ATOM 718 C C . LEU A 1 92 ? 7.515 3.642 -3.631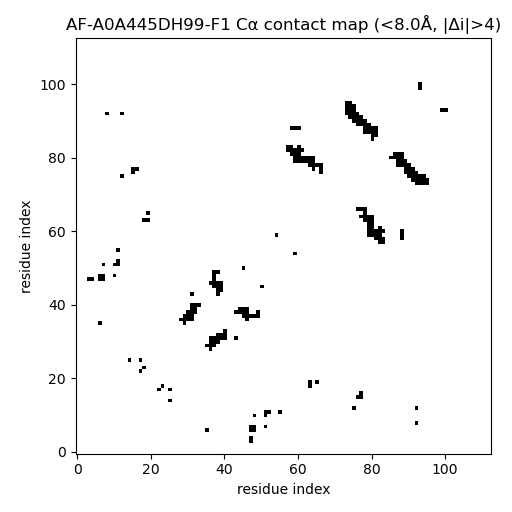 1.00 94.81 92 LEU A C 1
ATOM 720 O O . LEU A 1 92 ? 6.890 4.683 -3.418 1.00 94.81 92 LEU A O 1
ATOM 724 N N . ILE A 1 93 ? 8.477 3.198 -2.830 1.00 93.94 93 ILE A N 1
ATOM 725 C CA . ILE A 1 93 ? 8.934 3.911 -1.639 1.00 93.94 93 ILE A CA 1
ATOM 726 C C . ILE A 1 93 ? 10.397 4.278 -1.841 1.00 93.94 93 ILE A C 1
ATOM 728 O O . ILE A 1 93 ? 11.266 3.411 -1.846 1.00 93.94 93 ILE A O 1
ATOM 732 N N . ASN A 1 94 ? 10.655 5.574 -1.996 1.00 92.69 94 ASN A N 1
ATOM 733 C CA . ASN A 1 94 ? 12.007 6.107 -2.002 1.00 92.69 94 ASN A CA 1
ATOM 734 C C . ASN A 1 94 ? 12.456 6.366 -0.557 1.00 92.69 94 ASN A C 1
ATOM 736 O O . ASN A 1 94 ? 11.946 7.276 0.096 1.00 92.69 94 ASN A O 1
ATOM 740 N N . MET A 1 95 ? 13.388 5.550 -0.073 1.00 89.69 95 MET A N 1
ATOM 741 C CA . MET A 1 95 ? 14.006 5.653 1.252 1.00 89.69 95 MET A CA 1
ATOM 742 C C . MET A 1 95 ? 15.339 6.416 1.222 1.00 89.69 95 MET A C 1
ATOM 744 O O . MET A 1 95 ? 15.983 6.553 2.260 1.00 89.69 95 MET A O 1
ATOM 748 N N . GLU A 1 96 ? 15.768 6.896 0.053 1.00 89.12 96 GLU A N 1
ATOM 749 C CA . GLU A 1 96 ? 16.990 7.678 -0.107 1.00 89.12 96 GLU A CA 1
ATOM 750 C C . GLU A 1 96 ? 16.720 9.167 0.143 1.00 89.12 96 GLU A C 1
ATOM 752 O O . GLU A 1 96 ? 15.723 9.727 -0.315 1.00 89.12 96 GLU A O 1
ATOM 757 N N . ASN A 1 97 ? 17.625 9.838 0.856 1.00 83.31 97 ASN A N 1
ATOM 758 C CA . ASN A 1 97 ? 17.357 11.191 1.357 1.00 83.31 97 ASN A CA 1
ATOM 759 C C . ASN A 1 97 ? 17.495 12.283 0.289 1.00 83.31 97 ASN A C 1
ATOM 761 O O . ASN A 1 97 ? 16.835 13.318 0.374 1.00 83.31 97 ASN A O 1
ATOM 765 N N . SER A 1 98 ? 18.379 12.094 -0.691 1.00 81.06 98 SER A N 1
ATOM 766 C CA . SER A 1 98 ? 18.729 13.141 -1.664 1.00 81.06 98 SER A CA 1
ATOM 767 C C . SER A 1 98 ? 18.805 12.651 -3.107 1.00 81.06 98 SER A C 1
ATOM 769 O O . SER A 1 98 ? 19.341 13.354 -3.963 1.00 81.06 98 SER A O 1
ATOM 771 N N . THR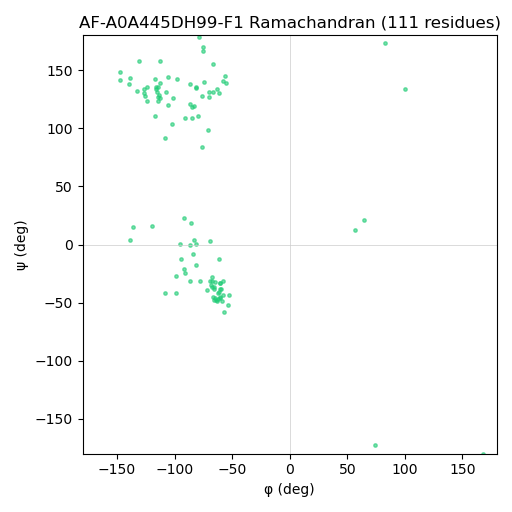 A 1 99 ? 18.276 11.462 -3.392 1.00 86.62 99 THR A N 1
ATOM 772 C CA . THR A 1 99 ? 18.314 10.869 -4.732 1.00 86.62 99 THR A CA 1
ATOM 773 C C . THR A 1 99 ? 16.907 10.762 -5.291 1.00 86.62 99 THR A C 1
ATOM 775 O O . THR A 1 99 ? 15.975 10.350 -4.604 1.00 86.62 99 THR A O 1
ATOM 778 N N . SER A 1 100 ? 16.757 11.139 -6.556 1.00 89.12 100 SER A N 1
AT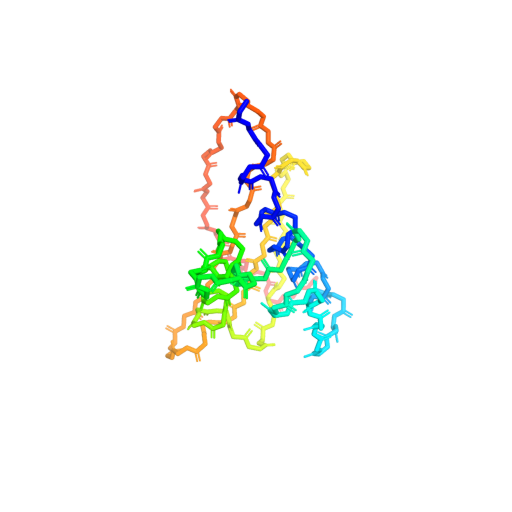OM 779 C CA . SER A 1 100 ? 15.546 10.881 -7.333 1.00 89.12 100 SER A CA 1
ATOM 780 C C . SER A 1 100 ? 15.761 9.635 -8.185 1.00 89.12 100 SER A C 1
ATOM 782 O O . SER A 1 100 ? 16.861 9.428 -8.696 1.00 89.12 100 SER A O 1
ATOM 784 N N . PHE A 1 101 ? 14.722 8.818 -8.334 1.00 90.12 101 PHE A N 1
ATOM 785 C CA . PHE A 1 101 ? 14.753 7.625 -9.173 1.00 90.12 101 PHE A CA 1
ATOM 786 C C . PHE A 1 101 ? 13.828 7.816 -10.370 1.00 90.12 101 PHE A C 1
ATOM 788 O O . PHE A 1 101 ? 12.640 8.082 -10.192 1.00 90.12 101 PHE A O 1
ATOM 795 N N . ASP A 1 102 ? 14.365 7.630 -11.572 1.00 90.44 102 ASP A N 1
ATOM 796 C CA . ASP A 1 102 ? 13.558 7.469 -12.776 1.00 90.44 102 ASP A CA 1
ATOM 797 C C . ASP A 1 102 ? 13.185 5.994 -12.925 1.00 90.44 102 ASP A C 1
ATOM 799 O O . ASP A 1 102 ? 14.050 5.120 -13.002 1.00 90.44 102 ASP A O 1
ATOM 803 N N . VAL A 1 103 ? 11.883 5.712 -12.942 1.00 89.62 103 VAL A N 1
ATOM 804 C CA . VAL A 1 103 ? 11.355 4.345 -12.994 1.00 89.62 103 VAL A CA 1
ATOM 805 C C . VAL A 1 103 ? 10.634 4.132 -14.317 1.00 89.62 103 VAL A C 1
ATOM 807 O O . VAL A 1 103 ? 9.726 4.882 -14.672 1.00 89.62 103 VAL A O 1
ATOM 810 N N . SER A 1 104 ? 11.019 3.076 -15.032 1.00 90.31 104 SER A N 1
ATOM 811 C CA . SER A 1 104 ? 10.314 2.595 -16.220 1.00 90.31 104 SER A CA 1
ATOM 812 C C . SER A 1 104 ? 9.697 1.231 -15.931 1.00 90.31 104 SER A C 1
ATOM 814 O O . SER A 1 104 ? 10.298 0.397 -15.255 1.00 90.31 104 SER A O 1
ATOM 816 N N . LEU A 1 105 ? 8.468 1.024 -16.403 1.00 88.12 105 LEU A N 1
ATOM 817 C CA . LEU A 1 105 ? 7.742 -0.227 -16.218 1.00 88.12 105 LEU A CA 1
ATOM 818 C C . LEU A 1 105 ? 7.816 -1.042 -17.497 1.00 88.12 105 LEU A C 1
ATOM 820 O O . LEU A 1 105 ? 7.451 -0.564 -18.572 1.00 88.12 105 LEU A O 1
ATOM 824 N N . VAL A 1 106 ? 8.271 -2.280 -17.357 1.00 87.69 106 VAL A N 1
ATOM 825 C CA . VAL A 1 106 ? 8.346 -3.250 -18.442 1.00 87.69 106 VAL A CA 1
ATOM 826 C C . VAL A 1 106 ? 7.628 -4.504 -17.974 1.00 87.69 106 VAL A C 1
ATOM 828 O O . VAL A 1 106 ? 7.865 -4.983 -16.867 1.00 87.69 106 VAL A O 1
ATOM 831 N N . ASN A 1 107 ? 6.725 -5.019 -18.805 1.00 82.00 107 ASN A N 1
ATOM 832 C CA . ASN A 1 107 ? 6.108 -6.309 -18.538 1.00 82.00 107 ASN A CA 1
ATOM 833 C C . ASN A 1 107 ? 7.164 -7.391 -18.732 1.00 82.00 107 ASN A C 1
ATOM 835 O O . ASN A 1 107 ? 7.768 -7.467 -19.806 1.00 82.00 107 ASN A O 1
ATOM 839 N N . ASP A 1 108 ? 7.351 -8.242 -17.727 1.00 75.06 108 ASP A N 1
ATOM 840 C CA . ASP A 1 108 ? 8.144 -9.445 -17.915 1.00 75.06 108 ASP A CA 1
ATOM 841 C C . ASP A 1 108 ? 7.350 -10.415 -18.796 1.00 75.06 108 ASP A C 1
ATOM 843 O O . ASP A 1 108 ? 6.399 -11.070 -18.372 1.00 75.06 108 ASP A O 1
ATOM 847 N N . MET A 1 109 ? 7.688 -10.411 -20.082 1.00 68.56 109 MET A N 1
ATOM 848 C CA . MET A 1 109 ? 7.082 -11.274 -21.093 1.00 68.56 109 MET A CA 1
ATOM 849 C C . MET A 1 109 ? 7.700 -12.681 -21.076 1.00 68.56 109 MET A C 1
ATOM 851 O O . MET A 1 109 ? 7.286 -13.527 -21.872 1.00 68.56 109 MET A O 1
ATOM 855 N N . ASN A 1 110 ? 8.667 -12.956 -20.189 1.00 63.81 110 ASN A N 1
ATOM 856 C CA . ASN A 1 110 ? 9.214 -14.295 -20.007 1.00 63.81 110 ASN A CA 1
ATOM 857 C C . ASN A 1 110 ? 8.224 -15.146 -19.209 1.00 63.81 110 ASN A C 1
ATOM 859 O O . ASN A 1 110 ? 8.311 -15.315 -17.998 1.00 63.81 110 ASN A O 1
ATOM 863 N N . LEU A 1 111 ? 7.254 -15.712 -19.926 1.00 57.09 111 LEU A N 1
ATOM 864 C CA . LEU A 1 111 ? 6.255 -16.633 -19.382 1.00 57.09 111 LEU A CA 1
ATOM 865 C C . LEU A 1 111 ? 6.832 -18.002 -18.962 1.00 57.09 111 LEU A C 1
ATOM 867 O O . LEU A 1 111 ? 6.063 -18.861 -18.537 1.00 57.09 111 LEU A O 1
ATOM 871 N N . TYR A 1 112 ? 8.147 -18.218 -19.061 1.00 53.62 112 TYR A N 1
ATOM 872 C CA . TYR A 1 112 ? 8.839 -19.433 -18.626 1.00 53.62 112 TYR A CA 1
ATOM 873 C C . TYR A 1 112 ? 10.265 -19.118 -18.132 1.00 53.62 112 TYR A C 1
ATOM 875 O O . TYR A 1 112 ? 10.920 -18.275 -18.749 1.00 53.62 112 TYR A O 1
ATOM 883 N N . PRO A 1 113 ? 10.743 -19.785 -17.061 1.00 57.22 113 PRO A N 1
ATOM 884 C CA . PRO A 1 113 ? 12.153 -19.782 -16.666 1.00 57.22 113 PRO A CA 1
ATOM 885 C C . PRO A 1 113 ? 13.043 -20.573 -17.635 1.00 57.22 113 PRO A C 1
ATOM 887 O O . PRO A 1 113 ? 12.528 -21.502 -18.304 1.00 57.22 113 PRO A O 1
#

InterPro domains:
  IPR017853 Glycoside hydrolase superfamily [SSF51445] (9-60)

Solvent-accessible surface area (backbone atoms only — not comparable to full-atom values): 7198 Å² total; per-residue (Å²): 146,71,81,71,61,58,60,30,55,56,50,51,49,51,56,43,54,42,41,77,73,67,51,88,77,84,85,74,79,32,61,60,48,75,97,72,19,28,19,39,71,87,78,62,50,69,35,65,43,35,55,50,53,50,48,45,70,61,40,47,29,92,49,72,49,91,82,86,77,96,65,59,93,46,52,49,75,41,41,18,34,25,51,69,73,91,54,75,32,77,48,77,42,79,71,51,91,86,66,86,82,90,83,82,89,76,82,84,79,70,89,63,134

Mean predicted aligned error: 5.99 Å

Nearest PDB structures (foldseek):
  8cqi-assembly1_A  TM=9.173E-01  e=5.210E-05  Homo sapiens
  5l9z-assembly1_A  TM=9.040E-01  e=3.535E-05  Homo sapiens
  5e98-assembly1_A  TM=9.122E-01  e=6.325E-05  Homo sapiens
  6zdm-assembly1_AAA  TM=9.224E-01  e=2.160E-04  Homo sapiens
  7o1f-assembly2_F  TM=4.476E-01  e=2.235E+00  Thermochaetoides thermophila DSM 1495

Radius of gyration: 15.84 Å; Cα contacts (8 Å, |Δi|>4): 129; chains: 1; bounding box: 30×39×43 Å

Sequence (113 aa):
MEAKMYPILLYLDQLGMTSTFNHKVYCRQALIGGNYALLNTTSFIPNTDYYGALLWHRLMGTNVLSISHDSSPYLCTYAHCSKEGSGITLLLINMENSTSFDVSLVNDMNLYP

Foldseek 3Di:
DPPQPVLQLVLLLVVQVVLVVVDQDDDDPDCEDDDSHQADNPPRHGGPNVVSVVCCVQFAASAWDDDDDPDDPQWDKTWHATNDDGDIDIDTGRNDDPDDDDDDDDDPPCPDD

Organism: Arachis hypogaea (NCBI:txid3818)

pLDDT: mean 88.03, std 12.74, range [35.31, 97.69]

Secondary structure (DSSP, 8-state):
--TTTHHHHHHHHHHHHHHHTT------S-SBSSTT-SB-TTT-PBPHHHHHHHHHHHHEEEEEE-------TTEEEEEEEESSSS-EEEEEEE--SS---------------